Protein AF-A0A6P0NWR0-F1 (afdb_monomer)

Nearest PDB structures (foldseek):
  2inb-assembly1_A-2  TM=9.170E-01  e=3.627E-02  Nostoc punctiforme PCC 73102
  2okf-assembly1_B  TM=9.077E-01  e=8.462E-02  Trichormus variabilis
  7trw-assembly1_A-2  TM=4.057E-01  e=2.691E+00  Yersinia pestis CO92
  5br4-assembly1_B  TM=3.936E-01  e=5.851E+00  Escherichia coli
  3ab2-assembly2_G  TM=3.938E-01  e=8.938E+00  Corynebacterium glutamicum

Secondary structure (DSSP, 8-state):
-HHHHHHHHH-TT---EEEEEHHHIIIIISSHHHHHHHHT-S-EEEEE---

Radius of gyration: 12.67 Å; Cα contacts (8 Å, |Δi|>4): 43; chains: 1; bounding box: 30×20×30 Å

Sequence (51 aa):
MLYYNIIQDVDPERLLYLAIAESIFEEFFTEPIGQILLKNQRLSLITFDAK

Solvent-accessible surface area (backbone atoms only — not comparable to full-atom values): 3171 Å² total; per-residue (Å²): 106,70,66,57,54,54,37,52,75,76,41,66,87,60,84,70,65,51,78,42,45,42,69,56,43,63,67,46,42,70,38,74,69,30,41,55,60,55,71,66,63,84,62,49,74,40,72,41,89,77,127

Foldseek 3Di:
DVVLVVCCVVPVVDADEDEDEPVCCVPPLVDPVNVVVVVVVPHHYDYDHDD

pLDDT: mean 84.66, std 7.65, range [63.09, 93.94]

Mean predicted aligned error: 5.06 Å

Structure (mmCIF, N/CA/C/O backbone):
data_AF-A0A6P0NWR0-F1
#
_entry.id   AF-A0A6P0NWR0-F1
#
loop_
_atom_site.group_PDB
_atom_site.id
_atom_site.type_symbol
_atom_site.label_atom_id
_atom_site.label_alt_id
_atom_site.label_comp_id
_atom_site.label_asym_id
_atom_site.label_entity_id
_atom_site.label_seq_id
_atom_site.pdbx_PDB_ins_code
_atom_site.Cartn_x
_atom_site.Cartn_y
_atom_site.Cartn_z
_atom_site.occupancy
_atom_site.B_iso_or_equiv
_atom_site.auth_seq_id
_atom_site.auth_comp_id
_atom_site.auth_asym_id
_atom_site.auth_atom_id
_atom_site.pdbx_PDB_model_num
ATOM 1 N N . MET A 1 1 ? -8.490 9.101 1.490 1.00 66.19 1 MET A N 1
ATOM 2 C CA . MET A 1 1 ? -8.927 9.703 2.770 1.00 66.19 1 MET A CA 1
ATOM 3 C C . MET A 1 1 ? -10.383 9.420 3.074 1.00 66.19 1 MET A C 1
ATOM 5 O O . MET A 1 1 ? -10.626 8.777 4.078 1.00 66.19 1 MET A O 1
ATOM 9 N N . LEU A 1 2 ? -11.334 9.792 2.210 1.00 83.19 2 LEU A N 1
ATOM 10 C CA . LEU A 1 2 ? -12.758 9.533 2.471 1.00 83.19 2 LEU A CA 1
ATOM 11 C C . LEU A 1 2 ? -13.064 8.049 2.754 1.00 83.19 2 LEU A C 1
ATOM 13 O O . LEU A 1 2 ? -13.589 7.729 3.810 1.00 83.19 2 LEU A O 1
ATOM 17 N N . TYR A 1 3 ? -12.655 7.144 1.858 1.00 83.50 3 TYR A N 1
ATOM 18 C CA . TYR A 1 3 ? -12.869 5.703 2.042 1.00 83.50 3 TYR A CA 1
ATOM 19 C C . TYR A 1 3 ? -12.162 5.127 3.270 1.00 83.50 3 TYR A C 1
ATOM 21 O O . TYR A 1 3 ? -12.715 4.258 3.925 1.00 83.50 3 TYR A O 1
ATOM 29 N N . TYR A 1 4 ? -10.965 5.627 3.595 1.00 83.00 4 TYR A N 1
ATOM 30 C CA . TYR A 1 4 ? -10.235 5.198 4.788 1.00 83.00 4 TYR A CA 1
ATOM 31 C C . TYR A 1 4 ? -11.044 5.510 6.049 1.00 83.00 4 TYR A C 1
ATOM 33 O O . TYR A 1 4 ? -11.283 4.616 6.847 1.00 83.00 4 TYR A O 1
ATOM 41 N N . ASN A 1 5 ? -11.543 6.744 6.174 1.00 86.06 5 ASN A N 1
ATOM 42 C CA . ASN A 1 5 ? -12.340 7.155 7.329 1.00 86.06 5 ASN A CA 1
ATOM 43 C C . ASN A 1 5 ? -13.638 6.343 7.437 1.00 86.06 5 ASN A C 1
ATOM 45 O O . ASN A 1 5 ? -13.959 5.850 8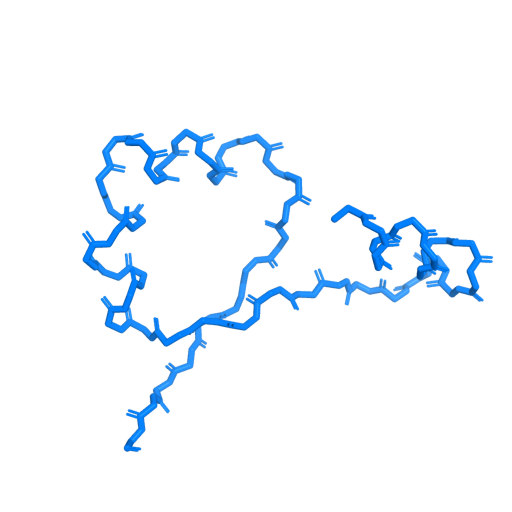.508 1.00 86.06 5 ASN A O 1
ATOM 49 N N . ILE A 1 6 ? -14.336 6.132 6.316 1.00 89.44 6 ILE A N 1
ATOM 50 C CA . ILE A 1 6 ? -15.574 5.340 6.305 1.00 89.44 6 ILE A CA 1
ATOM 51 C C . ILE A 1 6 ? -15.307 3.890 6.731 1.00 89.44 6 ILE A C 1
ATOM 53 O O . ILE A 1 6 ? -16.074 3.333 7.507 1.00 89.44 6 ILE A O 1
ATOM 57 N N . ILE A 1 7 ? -14.230 3.267 6.241 1.00 87.06 7 ILE A N 1
ATOM 58 C CA . ILE A 1 7 ? -13.890 1.889 6.621 1.00 87.06 7 ILE A CA 1
ATOM 59 C C . ILE A 1 7 ? -13.497 1.818 8.094 1.00 87.06 7 ILE A C 1
ATOM 61 O O . ILE A 1 7 ? -13.936 0.902 8.772 1.00 87.06 7 ILE A O 1
ATOM 65 N N . GLN A 1 8 ? -12.743 2.789 8.610 1.00 86.62 8 GLN A N 1
ATOM 66 C CA . GLN A 1 8 ? -12.404 2.833 10.034 1.00 86.62 8 GLN A CA 1
ATOM 67 C C . GLN A 1 8 ? -13.641 2.956 10.935 1.00 86.62 8 GLN A C 1
ATOM 69 O O . GLN A 1 8 ? -13.657 2.368 12.012 1.00 86.62 8 GLN A O 1
ATOM 74 N N .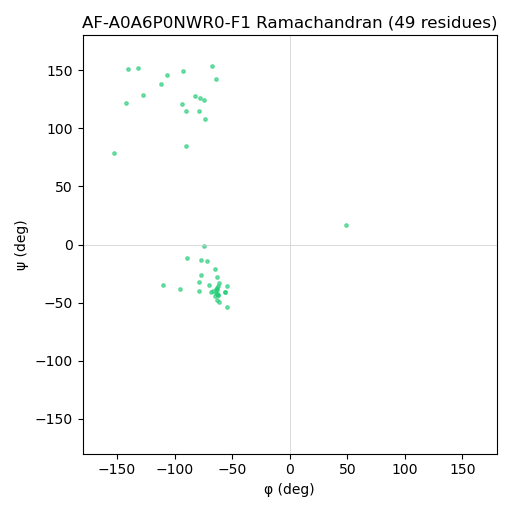 ASP A 1 9 ? -14.688 3.648 10.482 1.00 91.38 9 ASP A N 1
ATOM 75 C CA . ASP A 1 9 ? -15.938 3.780 11.239 1.00 91.38 9 ASP A CA 1
ATOM 76 C C . ASP A 1 9 ? -16.840 2.534 11.142 1.00 91.38 9 ASP A C 1
ATOM 78 O O . ASP A 1 9 ? -17.578 2.230 12.079 1.00 91.38 9 ASP A O 1
ATOM 82 N N . VAL A 1 10 ? -16.815 1.818 10.011 1.00 93.81 10 VAL A N 1
ATOM 83 C CA . VAL A 1 10 ? -17.729 0.691 9.731 1.00 93.81 10 VAL A CA 1
ATOM 84 C C . VAL A 1 10 ? -17.121 -0.671 10.084 1.00 93.81 10 VAL A C 1
ATOM 86 O O . VAL A 1 10 ? -17.833 -1.554 10.558 1.00 93.81 10 VAL A O 1
ATOM 89 N N . ASP A 1 11 ? -15.829 -0.860 9.826 1.00 92.50 11 ASP A N 1
ATOM 90 C CA . ASP A 1 11 ? -15.092 -2.117 9.991 1.00 92.50 11 ASP A CA 1
ATOM 91 C C . ASP A 1 11 ? -13.597 -1.805 10.252 1.00 92.50 11 ASP A C 1
ATOM 93 O O . ASP A 1 11 ? -12.775 -1.861 9.331 1.00 92.50 11 ASP A O 1
ATOM 97 N N . PRO A 1 12 ? -13.226 -1.412 11.488 1.00 87.50 12 PRO A N 1
ATOM 98 C CA . PRO A 1 12 ? -11.883 -0.919 11.809 1.00 87.50 12 PRO A CA 1
ATOM 99 C C . PRO A 1 12 ? -10.772 -1.964 11.649 1.00 87.50 12 PRO A C 1
ATOM 101 O O . PRO A 1 12 ? -9.610 -1.591 11.479 1.00 87.50 12 PRO A O 1
ATOM 104 N N . GLU A 1 13 ? -11.105 -3.258 11.672 1.00 91.38 13 GLU A N 1
ATOM 105 C CA . GLU A 1 13 ? -10.146 -4.351 11.456 1.00 91.38 13 GLU A CA 1
ATOM 106 C C . GLU A 1 13 ? -9.796 -4.535 9.971 1.00 91.38 13 GLU A C 1
ATOM 108 O O . GLU A 1 13 ? -8.813 -5.200 9.626 1.00 91.38 13 GLU A O 1
ATOM 113 N N . ARG A 1 14 ? -10.567 -3.922 9.065 1.00 86.88 14 ARG A N 1
ATOM 114 C CA . ARG A 1 14 ? -10.342 -4.021 7.626 1.00 86.88 14 ARG A CA 1
ATOM 115 C C . ARG A 1 14 ? -9.220 -3.098 7.168 1.00 86.88 14 ARG A C 1
ATOM 117 O O . ARG A 1 14 ? -9.342 -1.873 7.140 1.00 86.88 14 ARG A O 1
ATOM 124 N N . LEU A 1 15 ? -8.150 -3.717 6.683 1.00 85.69 15 LEU A N 1
ATOM 125 C CA . LEU A 1 15 ? -7.035 -3.022 6.050 1.00 85.69 15 LEU A CA 1
ATOM 126 C C . LEU A 1 15 ? -7.418 -2.551 4.638 1.00 85.69 15 LEU A C 1
ATOM 128 O O . LEU A 1 15 ? -7.818 -3.345 3.784 1.00 85.69 15 LEU A O 1
ATOM 132 N N . LEU A 1 16 ? -7.280 -1.248 4.385 1.00 86.00 16 LEU A N 1
ATOM 133 C CA . LEU A 1 16 ? -7.512 -0.643 3.075 1.00 86.00 16 LEU A CA 1
ATOM 134 C C . LEU A 1 16 ? -6.200 -0.564 2.290 1.00 86.00 16 LEU A C 1
ATOM 136 O O . LEU A 1 16 ? -5.272 0.133 2.701 1.00 86.00 16 LEU A O 1
ATOM 140 N N . TYR A 1 17 ? -6.174 -1.203 1.121 1.00 87.88 17 TYR A N 1
ATOM 141 C CA . TYR A 1 17 ? -5.061 -1.127 0.180 1.00 87.88 17 TYR A CA 1
ATOM 142 C C . TYR A 1 17 ? -5.466 -0.374 -1.085 1.00 87.88 17 TYR A C 1
ATOM 144 O O . TYR A 1 17 ? -6.550 -0.588 -1.630 1.00 87.88 17 TYR A O 1
ATOM 152 N N . LEU A 1 18 ? -4.579 0.490 -1.573 1.00 87.44 18 LEU A N 1
ATOM 153 C CA . LEU A 1 18 ? -4.680 1.065 -2.908 1.00 87.44 18 LEU A CA 1
ATOM 154 C C . LEU A 1 18 ? -3.932 0.152 -3.884 1.00 87.44 18 LEU A C 1
ATOM 156 O O . LEU A 1 18 ? -2.716 -0.002 -3.781 1.00 87.44 18 LEU A O 1
ATOM 160 N N . ALA A 1 19 ? -4.667 -0.459 -4.811 1.00 91.56 19 ALA A N 1
ATOM 161 C CA . ALA A 1 19 ? -4.084 -1.281 -5.859 1.00 91.56 19 ALA A CA 1
ATOM 162 C C . ALA A 1 19 ? -3.579 -0.402 -7.007 1.00 91.56 19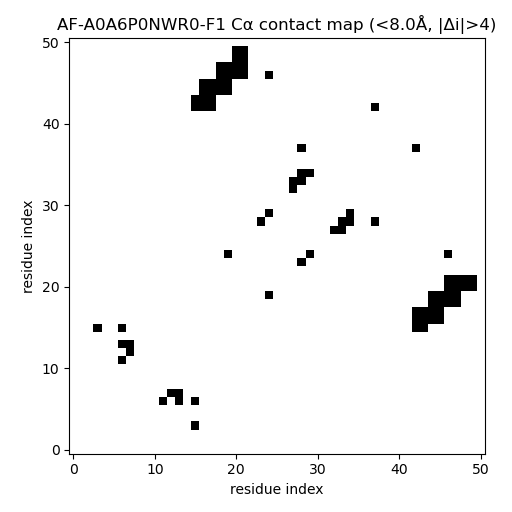 ALA A C 1
ATOM 164 O O . ALA A 1 19 ? -4.338 0.413 -7.536 1.00 91.56 19 ALA A O 1
ATOM 165 N N . ILE A 1 20 ? -2.320 -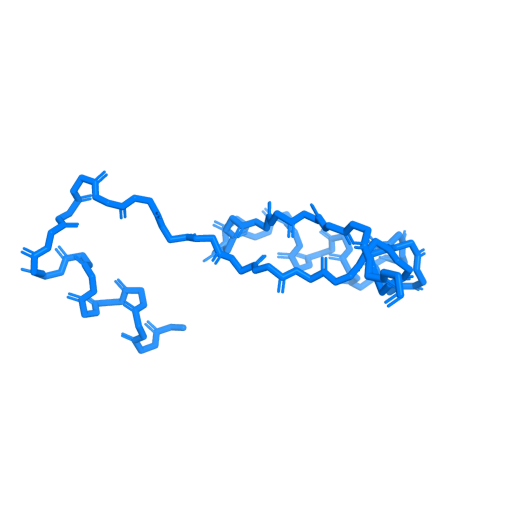0.580 -7.401 1.00 90.88 20 ILE A N 1
ATOM 166 C CA . ILE A 1 20 ? -1.721 0.101 -8.556 1.00 90.88 20 ILE A CA 1
ATOM 167 C C . ILE A 1 20 ? -0.986 -0.897 -9.449 1.00 90.88 20 ILE A C 1
ATOM 169 O O . ILE A 1 20 ? -0.496 -1.920 -8.975 1.00 90.88 20 ILE A O 1
ATOM 173 N N . ALA A 1 21 ? -0.903 -0.594 -10.743 1.00 93.94 21 ALA A N 1
ATOM 174 C CA . ALA A 1 21 ? -0.103 -1.393 -11.662 1.00 93.94 21 ALA A CA 1
ATOM 175 C C . ALA A 1 21 ? 1.384 -1.317 -11.280 1.00 93.94 21 ALA A C 1
ATOM 177 O O . ALA A 1 21 ? 1.873 -0.255 -10.884 1.00 93.94 21 ALA A O 1
ATOM 178 N N . GLU A 1 22 ? 2.095 -2.434 -11.424 1.00 92.69 22 GLU A N 1
ATOM 179 C CA . GLU A 1 22 ? 3.527 -2.525 -11.121 1.00 92.69 22 GLU A CA 1
ATOM 180 C C . GLU A 1 22 ? 4.356 -1.499 -11.908 1.00 92.69 22 GLU A C 1
ATOM 182 O O . GLU A 1 22 ? 5.176 -0.800 -11.319 1.00 92.69 22 GLU A O 1
ATOM 187 N N . SER A 1 23 ? 4.045 -1.290 -13.190 1.00 92.56 23 SER A N 1
ATOM 188 C CA . SER A 1 23 ? 4.704 -0.279 -14.030 1.00 92.56 23 SER A CA 1
ATOM 189 C C . SER A 1 23 ? 4.618 1.137 -13.452 1.00 92.56 23 SER A C 1
ATOM 191 O O . SER A 1 23 ? 5.601 1.871 -13.445 1.00 92.56 23 SER A O 1
ATOM 193 N N . ILE A 1 24 ? 3.462 1.514 -12.898 1.00 90.31 24 ILE A N 1
ATOM 194 C CA . ILE A 1 24 ? 3.260 2.828 -12.272 1.00 90.31 24 ILE A CA 1
ATOM 195 C C . ILE A 1 24 ? 4.051 2.941 -10.968 1.00 90.31 24 ILE A C 1
ATOM 197 O O . ILE A 1 24 ? 4.547 4.018 -10.631 1.00 90.31 24 ILE A O 1
ATOM 201 N N . PHE A 1 25 ? 4.180 1.844 -10.221 1.00 89.69 25 PHE A N 1
ATOM 202 C CA . PHE A 1 25 ? 5.033 1.822 -9.040 1.00 89.69 25 PHE A CA 1
ATOM 203 C C . PHE A 1 25 ? 6.502 2.046 -9.412 1.00 89.69 25 PHE A C 1
ATOM 205 O O . PHE A 1 25 ? 7.157 2.909 -8.826 1.00 89.69 25 PHE A O 1
ATOM 212 N N . GLU A 1 26 ? 6.998 1.326 -10.415 1.00 89.25 26 GLU A N 1
ATOM 213 C CA . GLU A 1 26 ? 8.378 1.453 -10.881 1.00 89.25 26 GLU A CA 1
ATOM 214 C C . GLU A 1 26 ? 8.686 2.832 -11.471 1.00 89.25 26 GLU A C 1
ATOM 216 O O . GLU A 1 26 ? 9.767 3.359 -11.226 1.00 89.25 26 GLU A O 1
ATOM 221 N N . GLU A 1 27 ? 7.749 3.438 -12.200 1.00 89.69 27 GLU A N 1
ATOM 222 C CA . GLU A 1 27 ? 7.960 4.728 -12.867 1.00 89.69 27 GLU A CA 1
ATOM 223 C C . GLU A 1 27 ? 7.838 5.926 -11.912 1.00 89.69 27 GLU A C 1
ATOM 225 O O . GLU A 1 27 ? 8.601 6.883 -12.010 1.00 89.69 27 GLU A O 1
ATOM 230 N N . PHE A 1 28 ? 6.879 5.898 -10.980 1.00 86.31 28 PHE A N 1
ATOM 231 C CA . PHE A 1 28 ? 6.547 7.070 -10.160 1.00 86.31 28 PHE A CA 1
ATOM 232 C C . PHE A 1 28 ? 6.959 6.935 -8.693 1.00 86.31 28 PHE A C 1
ATOM 234 O O . PHE A 1 28 ? 7.327 7.921 -8.049 1.00 86.31 28 PHE A O 1
ATOM 241 N N . PHE A 1 29 ? 6.876 5.730 -8.126 1.00 85.25 29 PHE A N 1
ATOM 242 C CA . PHE A 1 29 ? 7.106 5.520 -6.694 1.00 85.25 29 PHE A CA 1
ATOM 243 C C . PHE A 1 29 ? 8.572 5.238 -6.339 1.00 85.25 29 PHE A C 1
ATOM 245 O O . PHE A 1 29 ? 8.941 5.325 -5.165 1.00 85.25 29 PHE A O 1
ATOM 252 N N . THR A 1 30 ? 9.423 4.976 -7.332 1.00 84.44 30 THR A N 1
ATOM 253 C CA . THR A 1 30 ? 10.887 4.909 -7.182 1.00 84.44 30 THR A CA 1
ATOM 254 C C . THR A 1 30 ? 11.530 6.297 -7.091 1.00 84.44 30 THR A C 1
ATOM 256 O O . THR A 1 30 ? 12.563 6.450 -6.436 1.00 84.44 30 THR A O 1
ATOM 259 N N . GLU A 1 31 ? 10.888 7.317 -7.662 1.00 89.00 31 GLU A 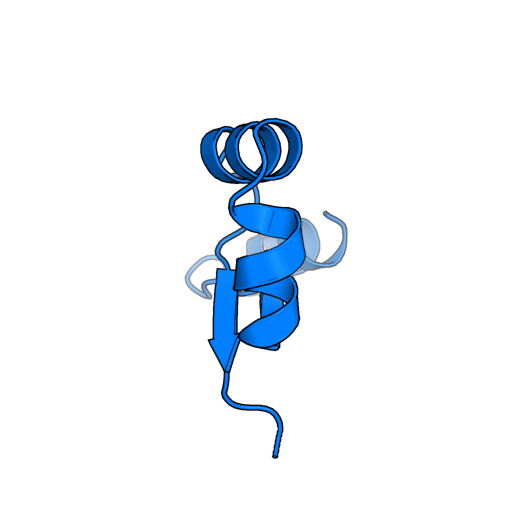N 1
ATOM 260 C CA . GLU A 1 31 ? 11.330 8.708 -7.615 1.00 89.00 31 GLU A CA 1
ATOM 261 C C . GLU A 1 31 ? 11.238 9.308 -6.193 1.00 89.00 31 GLU A C 1
ATOM 263 O O . GLU A 1 31 ? 10.380 8.913 -5.390 1.00 89.00 31 GLU A O 1
ATOM 268 N N . PRO A 1 32 ? 12.058 10.326 -5.853 1.00 83.50 32 PRO A N 1
ATOM 269 C CA . PRO A 1 32 ? 12.104 10.916 -4.511 1.00 83.50 32 PRO A CA 1
ATOM 270 C C . PRO A 1 32 ? 10.742 11.400 -3.999 1.00 83.50 32 PRO A C 1
ATOM 272 O O . PRO A 1 32 ? 10.439 11.277 -2.811 1.00 83.50 32 PRO A O 1
ATOM 275 N N . ILE A 1 33 ? 9.901 11.933 -4.890 1.00 81.19 33 ILE A N 1
ATOM 276 C CA . ILE A 1 33 ? 8.552 12.394 -4.544 1.00 81.19 33 ILE A CA 1
ATOM 277 C C . ILE A 1 33 ? 7.627 11.227 -4.180 1.00 81.19 33 ILE A C 1
ATOM 279 O O . ILE A 1 33 ? 6.892 11.305 -3.193 1.00 81.19 33 ILE A O 1
ATOM 283 N N . GLY A 1 34 ? 7.713 10.125 -4.923 1.00 80.00 34 GLY A N 1
ATOM 284 C CA . GLY A 1 34 ? 6.970 8.903 -4.660 1.00 80.00 34 GLY A CA 1
ATOM 285 C C . GLY A 1 34 ? 7.364 8.278 -3.326 1.00 80.00 34 GLY A C 1
ATOM 286 O O . GLY A 1 34 ? 6.501 7.940 -2.516 1.00 80.00 34 GLY A O 1
ATOM 287 N N . GLN A 1 35 ? 8.662 8.259 -3.022 1.00 81.44 35 GLN A N 1
ATOM 288 C CA . GLN A 1 35 ? 9.179 7.789 -1.734 1.00 81.44 35 GLN A CA 1
ATOM 289 C C . GLN A 1 35 ? 8.697 8.641 -0.547 1.00 81.44 35 GLN A C 1
ATOM 291 O O . GLN A 1 35 ? 8.374 8.103 0.515 1.00 81.44 35 GLN A O 1
ATOM 296 N N . ILE A 1 36 ? 8.582 9.965 -0.708 1.00 82.88 36 ILE A N 1
ATOM 297 C CA . ILE A 1 36 ? 8.005 10.849 0.324 1.00 82.88 36 ILE A CA 1
ATOM 298 C C . ILE A 1 36 ? 6.528 10.509 0.579 1.00 82.88 36 ILE A C 1
ATOM 300 O O . ILE A 1 36 ? 6.083 10.503 1.731 1.00 82.88 36 ILE A O 1
ATOM 304 N N . LEU A 1 37 ? 5.767 10.195 -0.473 1.00 77.44 37 LEU A N 1
ATOM 305 C CA . LEU A 1 37 ? 4.378 9.744 -0.357 1.00 77.44 37 LEU A CA 1
ATOM 306 C C . LEU A 1 37 ? 4.264 8.411 0.402 1.00 77.44 37 LEU A C 1
ATOM 308 O O . LEU A 1 37 ? 3.414 8.3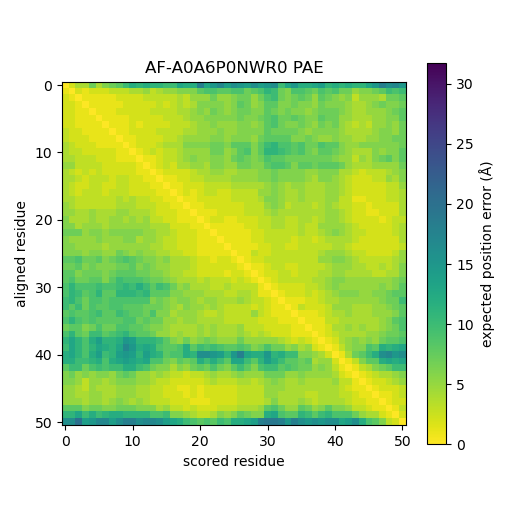05 1.289 1.00 77.44 37 LEU A O 1
ATOM 312 N N . LEU A 1 38 ? 5.149 7.444 0.125 1.00 78.81 38 LEU A N 1
ATOM 313 C CA . LEU A 1 38 ? 5.206 6.153 0.830 1.00 78.81 38 LEU A CA 1
ATOM 314 C C . LEU A 1 38 ? 5.573 6.312 2.310 1.00 78.81 38 LEU A C 1
ATOM 316 O O . LEU A 1 38 ? 4.945 5.719 3.190 1.00 78.81 38 LEU A O 1
ATOM 320 N N . LYS A 1 39 ? 6.572 7.150 2.604 1.00 74.44 39 LYS A N 1
ATOM 321 C CA . LYS A 1 39 ? 7.112 7.332 3.959 1.00 74.44 39 LYS A CA 1
ATOM 322 C C . LYS A 1 39 ? 6.093 7.900 4.944 1.00 74.44 39 LYS A C 1
ATOM 324 O O . LYS A 1 39 ? 6.164 7.613 6.135 1.00 74.44 39 LYS A O 1
ATOM 329 N N . ASN A 1 40 ? 5.127 8.671 4.454 1.00 68.12 40 ASN A N 1
ATOM 330 C CA . ASN A 1 40 ? 4.070 9.229 5.290 1.00 68.12 40 ASN 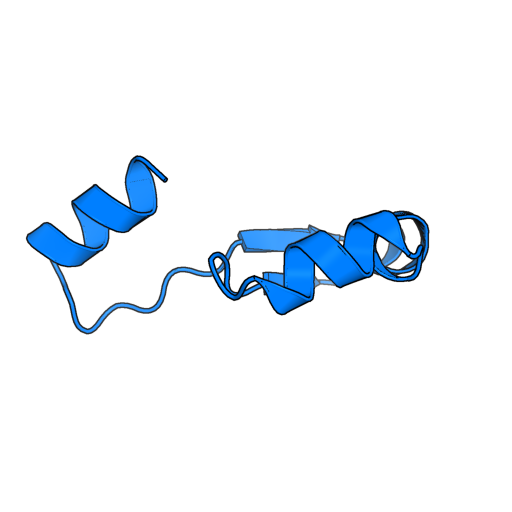A CA 1
ATOM 331 C C . ASN A 1 40 ? 3.010 8.193 5.719 1.00 68.12 40 ASN A C 1
ATOM 333 O O . ASN A 1 40 ? 2.091 8.577 6.439 1.00 68.12 40 ASN A O 1
ATOM 337 N N . GLN A 1 41 ? 3.119 6.920 5.293 1.00 63.09 41 GLN A N 1
ATOM 338 C CA . GLN A 1 41 ? 2.327 5.748 5.727 1.00 63.09 41 GLN A CA 1
ATOM 339 C C . GLN A 1 41 ? 0.798 5.922 5.739 1.00 63.09 41 GLN A C 1
ATOM 341 O O . GLN A 1 41 ? 0.070 5.125 6.318 1.00 63.09 41 GLN A O 1
ATOM 346 N N . ARG A 1 42 ? 0.268 6.942 5.061 1.00 66.19 42 ARG A N 1
ATOM 347 C CA . ARG A 1 42 ? -1.178 7.200 5.011 1.00 66.19 42 ARG A CA 1
ATOM 348 C C . ARG A 1 42 ? -1.937 6.188 4.153 1.00 66.19 42 ARG A C 1
ATOM 350 O O . ARG A 1 42 ? -3.162 6.183 4.185 1.00 66.19 42 ARG A O 1
ATOM 357 N N . LEU A 1 43 ? -1.230 5.408 3.338 1.00 69.69 43 LEU A N 1
ATOM 358 C CA . LEU A 1 43 ? -1.807 4.496 2.359 1.00 69.69 43 LEU A CA 1
ATOM 359 C C . LEU A 1 43 ? -0.966 3.223 2.298 1.00 69.69 43 LEU A C 1
ATOM 361 O O . LEU A 1 43 ? 0.224 3.279 1.991 1.00 69.69 43 LEU A O 1
ATOM 365 N N . SER A 1 44 ? -1.594 2.080 2.560 1.00 81.31 44 SER A N 1
ATOM 366 C CA . SER A 1 44 ? -1.033 0.780 2.209 1.00 81.31 44 SER A CA 1
ATOM 367 C C . SER A 1 44 ? -1.242 0.561 0.713 1.00 81.31 44 SER A C 1
ATOM 369 O O . SER A 1 44 ? -2.354 0.707 0.209 1.00 81.31 44 SER A O 1
ATOM 371 N N . LEU A 1 45 ? -0.173 0.259 -0.014 1.00 86.38 45 LEU A N 1
ATOM 372 C CA . LEU A 1 45 ? -0.220 0.006 -1.453 1.00 86.38 45 LEU A CA 1
ATOM 373 C C . LEU A 1 45 ? -0.053 -1.484 -1.712 1.00 86.38 45 LEU A C 1
ATOM 375 O O . LEU A 1 45 ? 0.680 -2.167 -0.996 1.00 86.38 45 LEU A O 1
ATOM 379 N N . ILE A 1 46 ? -0.731 -1.966 -2.743 1.00 90.38 46 ILE A N 1
ATOM 380 C CA . ILE A 1 46 ? -0.516 -3.294 -3.305 1.00 90.38 46 ILE A CA 1
ATOM 381 C C . ILE A 1 46 ? -0.280 -3.127 -4.802 1.00 90.38 46 ILE A C 1
ATOM 383 O O . ILE A 1 46 ? -1.031 -2.425 -5.481 1.00 90.38 46 ILE A O 1
ATOM 387 N N . THR A 1 47 ? 0.795 -3.716 -5.310 1.00 91.69 47 THR A N 1
ATOM 388 C CA . THR A 1 47 ? 1.08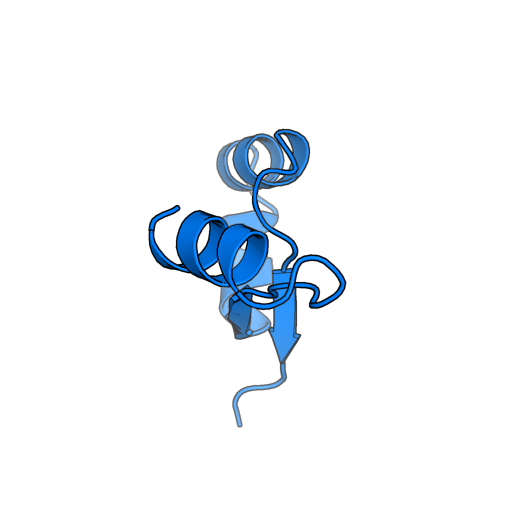0 -3.724 -6.742 1.00 91.69 47 THR A CA 1
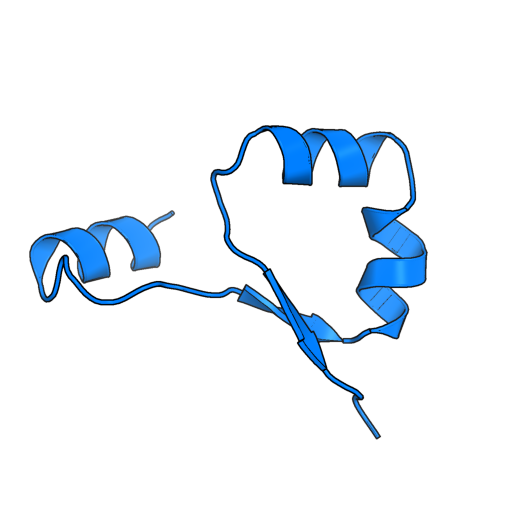ATOM 389 C C . THR A 1 47 ? 0.507 -4.980 -7.377 1.00 91.69 47 THR A C 1
ATOM 391 O O . THR A 1 47 ? 0.393 -6.024 -6.730 1.00 91.69 47 THR A O 1
ATOM 394 N N . PHE A 1 48 ? 0.113 -4.878 -8.641 1.00 93.25 48 PHE A N 1
ATOM 395 C CA . PHE A 1 48 ? -0.320 -6.025 -9.427 1.00 93.25 48 PHE A CA 1
ATOM 396 C C . PHE A 1 48 ? 0.194 -5.932 -10.864 1.00 93.25 48 PHE A C 1
ATOM 398 O O . PHE A 1 48 ? 0.368 -4.837 -11.405 1.00 93.25 48 PHE A O 1
ATOM 405 N N . ASP A 1 49 ? 0.399 -7.098 -11.475 1.00 92.25 49 ASP A N 1
ATOM 406 C CA . ASP A 1 49 ? 0.698 -7.227 -12.899 1.00 92.25 49 ASP A CA 1
ATOM 407 C C . ASP A 1 49 ? -0.584 -6.954 -13.703 1.00 92.25 49 ASP A C 1
ATOM 409 O O . ASP A 1 49 ? -1.547 -7.731 -13.676 1.00 92.25 49 ASP A O 1
ATOM 413 N N . ALA A 1 50 ? -0.616 -5.798 -14.363 1.00 81.19 50 ALA A N 1
ATOM 414 C CA . ALA A 1 50 ? -1.691 -5.393 -15.254 1.00 81.19 50 ALA A CA 1
ATOM 415 C C . ALA A 1 50 ? -1.352 -5.865 -16.676 1.00 81.19 50 ALA A C 1
ATOM 417 O O . ALA A 1 50 ? -0.759 -5.117 -17.450 1.00 81.19 50 ALA A O 1
ATOM 418 N N . LYS A 1 51 ? -1.694 -7.121 -16.982 1.00 73.44 51 LYS A N 1
ATOM 419 C CA . LYS A 1 51 ? -1.586 -7.691 -18.335 1.00 73.44 51 LYS A CA 1
ATOM 420 C C . LYS A 1 51 ? -2.389 -6.926 -19.381 1.00 73.44 51 LYS A C 1
ATOM 422 O O . LYS A 1 51 ? -3.529 -6.513 -19.063 1.00 73.44 51 LYS A O 1
#